Protein AF-A0A2D8LW07-F1 (afdb_monomer)

Sequence (85 aa):
MHESDQPDGETDELETESVEPETDPAARAAEAELDELNDAFDTVDAALKALDSDDLDQAEALVASLGDPSAVTTDDAEPESSSEA

Structure (mmCIF, N/CA/C/O backbone):
data_AF-A0A2D8LW07-F1
#
_entry.id   AF-A0A2D8LW07-F1
#
loop_
_atom_site.group_PDB
_atom_site.id
_atom_site.type_symbol
_atom_site.label_atom_id
_atom_site.label_alt_id
_atom_site.label_comp_id
_atom_site.label_asym_id
_atom_site.label_entity_id
_atom_site.label_seq_id
_atom_site.pdbx_PDB_ins_code
_atom_site.Cartn_x
_atom_site.Cartn_y
_atom_site.Cartn_z
_atom_site.occupancy
_atom_site.B_iso_or_equiv
_atom_site.auth_seq_id
_atom_site.auth_comp_id
_atom_site.auth_asym_id
_atom_site.auth_atom_id
_atom_site.pdbx_PDB_model_num
ATOM 1 N N . MET A 1 1 ? -21.919 16.049 -66.970 1.00 47.38 1 MET A N 1
ATOM 2 C CA . MET A 1 1 ? -20.606 15.753 -67.575 1.00 47.38 1 MET A CA 1
ATOM 3 C C . MET A 1 1 ? -19.585 16.351 -66.599 1.00 47.38 1 MET A C 1
ATOM 5 O O . MET A 1 1 ? -19.466 17.563 -66.599 1.00 47.38 1 MET A O 1
ATOM 9 N N . HIS A 1 2 ? -19.351 15.722 -65.439 1.00 54.88 2 HIS A N 1
ATOM 10 C CA . HIS A 1 2 ? -18.237 14.799 -65.134 1.00 54.88 2 HIS A CA 1
ATOM 11 C C . HIS A 1 2 ? -16.878 15.354 -65.547 1.00 54.88 2 HIS A C 1
ATOM 13 O O . HIS A 1 2 ? -16.586 15.196 -66.721 1.00 54.88 2 HIS A O 1
ATOM 19 N N . GLU A 1 3 ? -16.111 15.905 -64.593 1.00 53.53 3 GLU A N 1
ATOM 20 C CA . GLU A 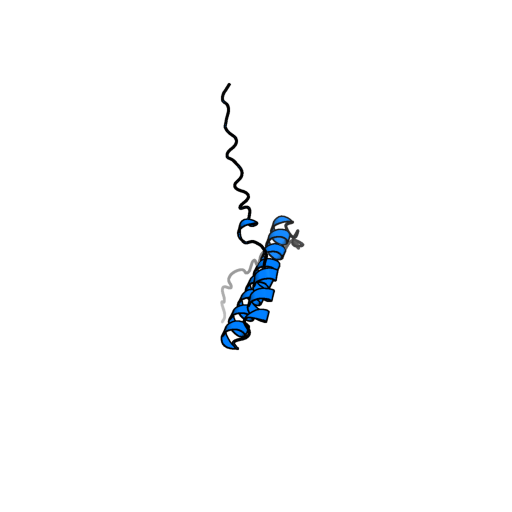1 3 ? -14.647 15.751 -64.456 1.00 53.53 3 GLU A CA 1
ATOM 21 C C . GLU A 1 3 ? -14.301 15.874 -62.958 1.00 53.53 3 GLU A C 1
ATOM 23 O O . GLU A 1 3 ? -14.292 16.961 -62.381 1.00 53.53 3 GLU A O 1
ATOM 28 N N . SER A 1 4 ? -14.151 14.714 -62.316 1.00 62.56 4 SER A N 1
ATOM 29 C CA . SER A 1 4 ? -13.527 14.546 -61.006 1.00 62.56 4 SER A CA 1
ATOM 30 C C . SER A 1 4 ? -12.025 14.453 -61.242 1.00 62.56 4 SER A C 1
ATOM 32 O O . SER A 1 4 ? -11.603 13.528 -61.928 1.00 62.56 4 SER A O 1
ATOM 34 N N . ASP A 1 5 ? -11.235 15.357 -60.672 1.00 60.50 5 ASP A N 1
ATOM 35 C CA . ASP A 1 5 ? -9.793 15.139 -60.546 1.00 60.50 5 ASP A CA 1
ATOM 36 C C . ASP A 1 5 ? -9.556 14.582 -59.139 1.00 60.50 5 ASP A C 1
ATOM 38 O O . ASP A 1 5 ? -9.601 15.290 -58.129 1.00 60.50 5 ASP A O 1
ATOM 42 N N . GLN A 1 6 ? -9.516 13.252 -59.081 1.00 57.75 6 GLN A N 1
ATOM 43 C CA . GLN A 1 6 ? -9.207 12.471 -57.889 1.00 57.75 6 GLN A CA 1
ATOM 44 C C . GLN A 1 6 ? -7.761 12.756 -57.473 1.00 57.75 6 GLN A C 1
ATOM 46 O O . GLN A 1 6 ? -6.892 12.728 -58.339 1.00 57.75 6 GLN A O 1
ATOM 51 N N . PRO A 1 7 ? -7.456 12.960 -56.179 1.00 60.16 7 PRO A N 1
ATOM 52 C CA . PRO A 1 7 ? -6.078 12.820 -55.742 1.00 60.16 7 PRO A CA 1
ATOM 53 C C . PRO A 1 7 ? -5.662 11.363 -55.972 1.00 60.16 7 PRO A C 1
ATOM 55 O O . PRO A 1 7 ? -6.348 10.450 -55.502 1.00 60.16 7 PRO A O 1
ATOM 58 N N . ASP A 1 8 ? -4.575 11.167 -56.723 1.00 55.44 8 ASP A N 1
ATOM 59 C CA . ASP A 1 8 ? -3.845 9.905 -56.835 1.00 55.44 8 ASP A CA 1
ATOM 60 C C . ASP A 1 8 ? -3.562 9.388 -55.423 1.00 55.44 8 ASP A C 1
ATOM 62 O O . ASP A 1 8 ? -2.675 9.855 -54.706 1.00 55.44 8 ASP A O 1
ATOM 66 N N . GLY A 1 9 ? -4.401 8.446 -55.003 1.00 55.72 9 GLY A N 1
ATOM 67 C CA . GLY A 1 9 ? -4.130 7.579 -53.882 1.00 55.72 9 GLY A CA 1
ATOM 68 C C . GLY A 1 9 ? -3.033 6.621 -54.300 1.00 55.72 9 GLY A C 1
ATOM 69 O O . GLY A 1 9 ? -3.319 5.489 -54.671 1.00 55.72 9 GLY A O 1
ATOM 70 N N . GLU A 1 10 ? -1.787 7.069 -54.220 1.00 46.19 10 GLU A N 1
ATOM 71 C CA . GLU A 1 10 ? -0.673 6.159 -54.004 1.00 46.19 10 GLU A CA 1
ATOM 72 C C . GLU A 1 10 ? -0.591 5.966 -52.486 1.00 46.19 10 GLU A C 1
ATOM 74 O O . GLU A 1 10 ? 0.193 6.587 -51.770 1.00 46.19 10 GLU A O 1
ATOM 79 N N . THR A 1 11 ? -1.531 5.177 -51.956 1.00 54.34 11 THR A N 1
ATOM 80 C CA . THR A 1 11 ? -1.295 4.497 -50.688 1.00 54.34 11 THR A CA 1
ATOM 81 C C . THR A 1 11 ? -0.161 3.536 -50.979 1.00 54.34 11 THR A C 1
ATOM 83 O O . THR A 1 11 ? -0.388 2.497 -51.591 1.00 54.34 11 THR A O 1
ATOM 86 N N . ASP A 1 12 ? 1.054 3.952 -50.637 1.00 53.28 12 ASP A N 1
ATOM 87 C CA . ASP A 1 12 ? 2.235 3.106 -50.615 1.00 53.28 12 ASP A CA 1
ATOM 88 C C . ASP A 1 12 ? 1.930 1.938 -49.669 1.00 53.28 12 ASP A C 1
ATOM 90 O O . ASP A 1 12 ? 1.982 2.033 -48.442 1.00 53.28 12 ASP A O 1
ATOM 94 N N . GLU A 1 13 ? 1.447 0.858 -50.276 1.00 61.66 13 GLU A N 1
ATOM 95 C CA . GLU A 1 13 ? 1.255 -0.445 -49.671 1.00 61.66 13 GLU A CA 1
ATOM 96 C C . GLU A 1 13 ? 2.633 -1.081 -49.524 1.00 61.66 13 GLU A C 1
ATOM 98 O O . GLU A 1 13 ? 2.968 -2.010 -50.253 1.00 61.66 13 GLU A O 1
ATOM 103 N N . LEU A 1 14 ? 3.452 -0.576 -48.604 1.00 56.53 14 LEU A N 1
ATOM 104 C CA . LEU A 1 14 ? 4.668 -1.257 -48.193 1.00 56.53 14 LEU A CA 1
ATOM 105 C C . LEU A 1 14 ? 4.690 -1.373 -46.677 1.00 56.53 14 LEU A C 1
ATOM 107 O O . LEU A 1 14 ? 5.125 -0.501 -45.934 1.00 56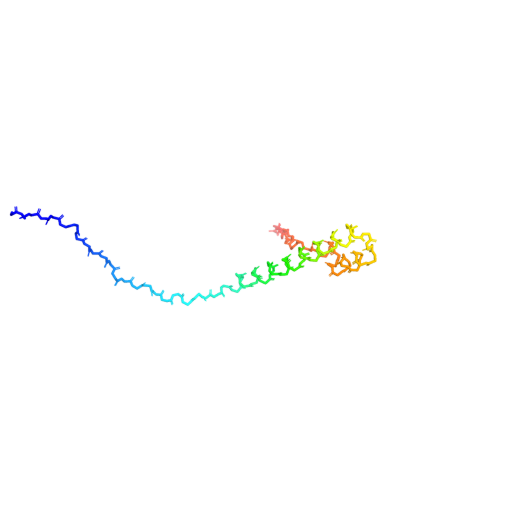.53 14 LEU A O 1
ATOM 111 N N . GLU A 1 15 ? 4.210 -2.549 -46.283 1.00 51.19 15 GLU A N 1
ATOM 112 C CA . GLU A 1 15 ? 4.918 -3.367 -45.317 1.00 51.19 15 GLU A CA 1
ATOM 113 C C . GLU A 1 15 ? 4.929 -2.744 -43.923 1.00 51.19 15 GLU A C 1
ATOM 115 O O . GLU A 1 15 ? 5.926 -2.227 -43.425 1.00 51.19 15 GLU A O 1
ATOM 120 N N . THR A 1 16 ? 3.803 -2.919 -43.221 1.00 47.28 16 THR A N 1
ATOM 121 C CA . THR A 1 16 ? 3.911 -3.252 -41.803 1.00 47.28 16 THR A CA 1
ATOM 122 C C . THR A 1 16 ? 4.737 -4.534 -41.740 1.00 47.28 16 THR A C 1
ATOM 124 O O . THR A 1 16 ? 4.184 -5.639 -41.712 1.00 47.28 16 THR A O 1
ATOM 127 N N . GLU A 1 17 ? 6.067 -4.392 -41.786 1.00 49.25 17 GLU A N 1
ATOM 128 C CA . GLU A 1 17 ? 6.974 -5.328 -41.153 1.00 49.25 17 GLU A CA 1
ATOM 129 C C . GLU A 1 17 ? 6.281 -5.627 -39.837 1.00 49.25 17 GLU A C 1
ATOM 131 O O . GLU A 1 17 ? 5.977 -4.719 -39.054 1.00 49.25 17 GLU A O 1
ATOM 136 N N . SER A 1 18 ? 5.841 -6.875 -39.695 1.00 49.75 18 SER A N 1
ATOM 137 C CA . SER A 1 18 ? 5.391 -7.359 -38.411 1.00 49.75 18 SER A CA 1
ATOM 138 C C . SER A 1 18 ? 6.645 -7.283 -37.567 1.00 49.75 18 SER A C 1
ATOM 140 O O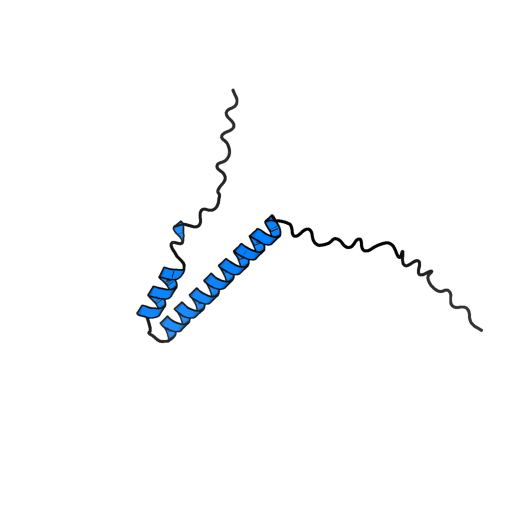 . SER A 1 18 ? 7.410 -8.239 -37.500 1.00 49.75 18 SER A O 1
ATOM 142 N N . VAL A 1 19 ? 6.888 -6.102 -36.998 1.00 56.09 19 VAL A N 1
ATOM 143 C CA . VAL A 1 19 ? 7.651 -5.932 -35.788 1.00 56.09 19 VAL A CA 1
ATOM 144 C C . VAL A 1 19 ? 6.823 -6.742 -34.812 1.00 56.09 19 VAL A C 1
ATOM 146 O O . VAL A 1 19 ? 5.903 -6.242 -34.165 1.00 56.09 19 VAL A O 1
ATOM 149 N N . GLU A 1 20 ? 7.070 -8.055 -34.810 1.00 58.59 20 GLU A N 1
ATOM 150 C CA . GLU A 1 20 ? 6.922 -8.854 -33.616 1.00 58.59 20 GLU A CA 1
ATOM 151 C C . GLU A 1 20 ? 7.518 -7.948 -32.552 1.00 58.59 20 GLU A C 1
ATOM 153 O O . GLU A 1 20 ? 8.671 -7.543 -32.734 1.00 58.59 20 GLU A O 1
ATOM 158 N N . PRO A 1 21 ? 6.732 -7.462 -31.575 1.00 59.66 21 PRO A N 1
ATOM 159 C CA . PRO A 1 21 ? 7.303 -6.612 -30.562 1.00 59.66 21 PRO A CA 1
ATOM 160 C C . PRO A 1 21 ? 8.378 -7.485 -29.938 1.00 59.66 21 PRO A C 1
ATOM 162 O O . PRO A 1 21 ? 8.071 -8.430 -29.209 1.00 59.66 21 PRO A O 1
ATOM 165 N N . GLU A 1 22 ? 9.635 -7.234 -30.307 1.00 60.31 22 GLU A N 1
ATOM 166 C CA . GLU A 1 22 ? 10.781 -7.669 -29.548 1.00 60.31 22 GLU A CA 1
ATOM 167 C C . GLU A 1 22 ? 10.534 -6.970 -28.231 1.00 60.31 22 GLU A C 1
ATOM 169 O O . GLU A 1 22 ? 10.770 -5.773 -28.098 1.00 60.31 22 GLU A O 1
ATOM 174 N N . THR A 1 23 ? 9.822 -7.670 -27.343 1.00 62.97 23 THR A N 1
ATOM 175 C CA . THR A 1 23 ? 9.449 -7.156 -26.038 1.00 62.97 23 THR A CA 1
ATOM 176 C C . THR A 1 23 ? 10.770 -6.854 -25.390 1.00 62.97 23 THR A C 1
ATOM 178 O O . THR A 1 23 ? 11.479 -7.777 -24.980 1.00 62.97 23 THR A O 1
ATOM 181 N N . ASP A 1 24 ? 11.123 -5.575 -25.434 1.00 78.44 24 ASP A N 1
ATOM 182 C CA . ASP A 1 24 ? 12.386 -5.093 -24.949 1.00 78.44 24 ASP A CA 1
ATOM 183 C C . ASP A 1 24 ? 12.488 -5.601 -23.507 1.00 78.44 24 ASP A C 1
ATOM 185 O O . ASP A 1 24 ? 11.541 -5.441 -22.726 1.00 78.44 24 ASP A O 1
ATOM 189 N N . PRO A 1 25 ? 13.547 -6.344 -23.160 1.00 74.00 25 PRO A N 1
ATOM 190 C CA . PRO A 1 25 ? 13.627 -6.966 -21.850 1.00 74.00 25 PRO A CA 1
ATOM 191 C C . PRO A 1 25 ? 13.587 -5.918 -20.731 1.00 74.00 25 PRO A C 1
ATOM 193 O O . PRO A 1 25 ? 13.119 -6.244 -19.642 1.00 74.00 25 PRO A O 1
ATOM 196 N N . ALA A 1 26 ? 14.001 -4.670 -20.996 1.00 77.88 26 ALA A N 1
ATOM 197 C CA . ALA A 1 26 ? 13.836 -3.568 -20.056 1.00 77.88 26 ALA A CA 1
ATOM 198 C C . ALA A 1 26 ? 12.385 -3.068 -20.010 1.00 77.88 26 ALA A C 1
ATOM 200 O O . ALA A 1 26 ? 11.892 -2.787 -18.923 1.00 77.88 26 ALA A O 1
ATOM 201 N N . ALA A 1 27 ? 11.662 -3.036 -21.135 1.00 79.88 27 ALA A N 1
ATOM 202 C CA . ALA A 1 27 ? 10.220 -2.773 -21.125 1.00 79.88 27 ALA A CA 1
ATOM 203 C C . ALA A 1 27 ? 9.447 -3.826 -20.311 1.00 79.88 27 AL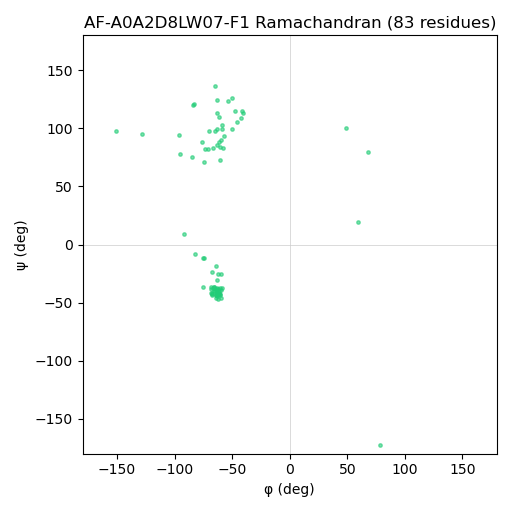A A C 1
ATOM 205 O O . ALA A 1 27 ? 8.630 -3.455 -19.476 1.00 79.88 27 ALA A O 1
ATOM 206 N N . ARG A 1 28 ? 9.758 -5.123 -20.459 1.00 78.44 28 ARG A N 1
ATOM 207 C CA . ARG A 1 28 ? 9.136 -6.176 -19.631 1.00 78.44 28 ARG A CA 1
ATOM 208 C C . ARG A 1 28 ? 9.510 -6.097 -18.156 1.00 78.44 28 ARG A C 1
ATOM 210 O O . ARG A 1 28 ? 8.683 -6.428 -17.313 1.00 78.44 28 ARG A O 1
ATOM 217 N N . ALA A 1 29 ? 10.749 -5.719 -17.846 1.00 82.19 29 ALA A N 1
ATOM 218 C CA . ALA A 1 29 ? 11.162 -5.495 -16.465 1.00 82.19 29 ALA A CA 1
ATOM 219 C C . ALA A 1 29 ? 10.374 -4.326 -15.856 1.00 82.19 29 ALA A C 1
ATOM 221 O O . ALA A 1 29 ? 9.796 -4.485 -14.787 1.00 82.19 29 ALA A O 1
ATOM 222 N N . ALA A 1 30 ? 10.249 -3.217 -16.589 1.00 85.56 30 ALA A N 1
ATOM 223 C CA . ALA A 1 30 ? 9.467 -2.064 -16.160 1.00 85.56 30 ALA A CA 1
ATOM 224 C C . ALA A 1 30 ? 7.976 -2.397 -15.977 1.00 85.56 30 ALA A C 1
ATOM 226 O O . ALA A 1 30 ? 7.360 -1.919 -15.033 1.00 85.56 30 ALA A O 1
ATOM 227 N N . GLU A 1 31 ? 7.384 -3.229 -16.841 1.00 88.56 31 GLU A N 1
ATOM 228 C CA . GLU A 1 31 ? 6.003 -3.703 -16.662 1.00 88.56 31 GLU A CA 1
ATOM 229 C C . GLU A 1 31 ? 5.840 -4.518 -15.371 1.00 88.56 31 GLU A C 1
ATOM 231 O O . GLU A 1 31 ? 4.902 -4.277 -14.618 1.00 88.56 31 GLU A O 1
ATOM 236 N N . ALA A 1 32 ? 6.779 -5.420 -15.069 1.00 86.44 32 ALA A N 1
ATOM 237 C CA . ALA A 1 32 ? 6.748 -6.200 -13.832 1.00 86.44 32 ALA A CA 1
ATOM 238 C C . ALA A 1 32 ? 6.914 -5.323 -12.576 1.00 86.44 32 ALA A C 1
ATOM 240 O O . ALA A 1 32 ? 6.238 -5.555 -11.576 1.00 86.44 32 ALA A O 1
ATOM 241 N N . GLU A 1 33 ? 7.770 -4.298 -12.633 1.00 88.56 33 GLU A N 1
ATOM 242 C CA . GLU A 1 33 ? 7.919 -3.322 -11.545 1.00 88.56 33 GLU A CA 1
ATOM 243 C C . GLU A 1 33 ? 6.651 -2.475 -11.352 1.00 88.56 33 GLU A C 1
ATOM 245 O O . GLU A 1 33 ? 6.279 -2.154 -10.223 1.00 88.56 33 GLU A O 1
ATOM 250 N N . LEU A 1 34 ? 5.958 -2.119 -12.439 1.00 91.94 34 LEU A N 1
ATOM 251 C CA . LEU A 1 34 ? 4.684 -1.401 -12.368 1.00 91.94 34 LEU A CA 1
ATOM 252 C C . LEU A 1 34 ? 3.561 -2.266 -11.787 1.00 91.94 34 LEU A C 1
ATOM 254 O O . LEU A 1 34 ? 2.749 -1.745 -11.022 1.00 91.94 34 LEU A O 1
ATOM 258 N N . ASP A 1 35 ? 3.524 -3.557 -12.119 1.00 92.25 35 ASP A N 1
ATOM 259 C CA . ASP A 1 35 ? 2.584 -4.509 -11.522 1.00 92.25 35 ASP A CA 1
ATOM 260 C C . ASP A 1 35 ? 2.826 -4.639 -10.009 1.00 92.25 35 ASP A C 1
ATOM 262 O O . ASP A 1 35 ? 1.888 -4.507 -9.221 1.00 92.25 35 ASP A O 1
ATOM 266 N N . GLU A 1 36 ? 4.087 -4.793 -9.588 1.00 89.94 36 GLU A N 1
ATOM 267 C CA . GLU A 1 36 ? 4.461 -4.846 -8.167 1.00 89.94 36 GLU A CA 1
ATOM 268 C C . GLU A 1 36 ? 4.096 -3.547 -7.429 1.00 89.94 36 GLU A C 1
ATOM 270 O O . GLU A 1 36 ? 3.551 -3.574 -6.321 1.00 89.94 36 GLU A O 1
ATOM 275 N N . LEU A 1 37 ? 4.325 -2.392 -8.060 1.00 92.12 37 LEU A N 1
ATOM 276 C CA . LEU A 1 37 ? 3.920 -1.100 -7.511 1.00 92.12 37 LEU A CA 1
ATOM 277 C C . LEU A 1 37 ? 2.393 -0.990 -7.381 1.00 92.12 37 LEU A C 1
ATOM 279 O O . LEU A 1 37 ? 1.897 -0.409 -6.412 1.00 92.12 37 LEU A O 1
ATOM 283 N N . ASN A 1 38 ? 1.640 -1.533 -8.336 1.00 93.88 38 ASN A N 1
ATOM 284 C CA . ASN A 1 38 ? 0.185 -1.523 -8.278 1.00 93.88 38 ASN A CA 1
ATOM 285 C C . ASN A 1 38 ? -0.341 -2.404 -7.131 1.00 93.88 38 ASN A C 1
ATOM 287 O O . ASN A 1 38 ? -1.185 -1.944 -6.360 1.00 93.88 38 ASN A O 1
ATOM 291 N N . ASP A 1 39 ? 0.220 -3.602 -6.942 1.00 93.81 39 ASP A N 1
ATOM 292 C CA . ASP A 1 39 ? -0.096 -4.46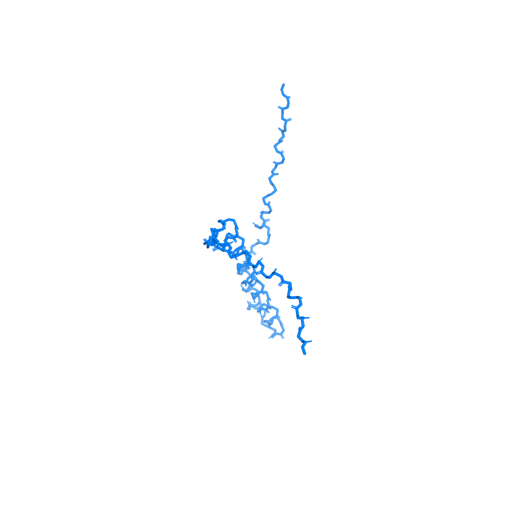8 -5.794 1.00 93.81 39 ASP A CA 1
ATOM 293 C C . ASP A 1 39 ? 0.206 -3.776 -4.447 1.00 93.81 39 ASP A C 1
ATOM 295 O O . ASP A 1 39 ? -0.556 -3.890 -3.473 1.00 93.81 39 ASP A O 1
ATOM 299 N N . ALA A 1 40 ? 1.295 -3.002 -4.384 1.00 93.62 40 ALA A N 1
ATOM 300 C CA . ALA A 1 40 ? 1.621 -2.202 -3.209 1.00 93.62 40 ALA A CA 1
ATOM 301 C C . ALA A 1 40 ? 0.560 -1.116 -2.941 1.00 93.62 40 ALA A C 1
ATOM 303 O O . ALA A 1 40 ? 0.127 -0.939 -1.798 1.00 93.62 40 ALA A O 1
ATOM 304 N N . PHE A 1 41 ? 0.086 -0.416 -3.976 1.00 94.81 41 PHE A N 1
ATOM 305 C CA . PHE A 1 41 ? -0.989 0.572 -3.829 1.00 94.81 41 PHE A CA 1
ATOM 306 C C . PHE A 1 41 ? -2.310 -0.051 -3.367 1.00 94.81 41 PHE A C 1
ATOM 308 O O . PHE A 1 41 ? -2.948 0.501 -2.465 1.00 94.81 41 PHE A O 1
ATOM 315 N N . ASP A 1 42 ? -2.693 -1.205 -3.914 1.00 96.44 42 ASP A N 1
ATOM 316 C CA . ASP A 1 42 ? -3.892 -1.933 -3.479 1.00 96.44 42 ASP A CA 1
ATOM 317 C C . ASP A 1 42 ? -3.799 -2.341 -1.996 1.00 96.44 42 ASP A C 1
ATOM 319 O O . ASP A 1 42 ? -4.771 -2.242 -1.238 1.00 96.44 42 ASP A O 1
ATOM 323 N N . THR A 1 43 ? -2.604 -2.721 -1.538 1.00 96.12 43 THR A N 1
ATOM 324 C CA . THR A 1 43 ? -2.348 -3.033 -0.124 1.00 96.12 43 THR A CA 1
ATOM 325 C C . THR A 1 43 ? -2.496 -1.799 0.775 1.00 96.12 43 THR A C 1
ATOM 327 O O . THR A 1 43 ? -3.074 -1.891 1.863 1.00 96.12 43 THR A O 1
ATOM 330 N N . VAL A 1 44 ? -2.029 -0.629 0.323 1.00 95.94 44 VAL A N 1
ATOM 331 C CA . VAL A 1 44 ? -2.205 0.643 1.046 1.00 95.94 44 VAL A CA 1
ATOM 332 C C . VAL A 1 44 ? -3.683 1.029 1.141 1.00 95.94 44 VAL A C 1
ATOM 334 O O . VAL A 1 44 ? -4.131 1.416 2.222 1.00 95.94 44 VAL A O 1
ATOM 337 N N . ASP A 1 45 ? -4.459 0.893 0.062 1.00 97.56 45 ASP A N 1
ATOM 338 C CA . ASP A 1 45 ? -5.907 1.159 0.085 1.00 97.56 45 ASP A CA 1
ATOM 339 C C . ASP A 1 45 ? -6.623 0.257 1.100 1.00 97.56 45 ASP A C 1
ATOM 341 O O . ASP A 1 45 ? -7.380 0.735 1.954 1.00 97.56 45 ASP A O 1
ATOM 345 N N . ALA A 1 46 ? -6.303 -1.040 1.094 1.00 97.50 46 ALA A N 1
ATOM 346 C CA . ALA A 1 46 ? -6.848 -1.992 2.053 1.00 97.50 46 ALA A CA 1
ATOM 347 C C . ALA A 1 46 ? -6.498 -1.625 3.507 1.00 97.50 46 ALA A C 1
ATOM 349 O O . ALA A 1 46 ? -7.356 -1.735 4.389 1.00 97.50 46 ALA A O 1
ATOM 350 N N . ALA A 1 47 ? -5.276 -1.150 3.763 1.00 97.00 47 ALA A N 1
ATOM 351 C CA . ALA A 1 47 ? -4.850 -0.714 5.092 1.00 97.00 47 ALA A CA 1
ATOM 352 C C . ALA A 1 47 ? -5.597 0.550 5.550 1.00 97.00 47 ALA A C 1
ATOM 354 O O . ALA A 1 47 ? -6.062 0.617 6.690 1.00 97.00 47 ALA A O 1
ATOM 355 N N . LEU A 1 48 ? -5.780 1.530 4.659 1.00 96.94 48 LEU A N 1
ATOM 356 C CA . LEU A 1 48 ? -6.561 2.739 4.947 1.00 96.94 48 LEU A CA 1
ATOM 357 C C . LEU A 1 48 ? -8.031 2.408 5.224 1.00 96.94 48 LEU A C 1
ATOM 359 O O . LEU A 1 48 ? -8.636 2.981 6.130 1.00 96.94 48 LEU A O 1
ATOM 363 N N . LYS A 1 49 ? -8.598 1.447 4.494 1.00 97.56 49 LYS A N 1
ATOM 364 C CA . LYS A 1 49 ? -9.966 0.970 4.712 1.00 97.56 49 LYS A CA 1
ATOM 365 C C . LYS A 1 49 ? -10.127 0.206 6.028 1.00 97.56 49 LYS A C 1
ATOM 367 O O . LYS A 1 49 ? -11.165 0.333 6.680 1.00 97.56 49 LYS A O 1
ATOM 372 N N . ALA A 1 50 ? -9.120 -0.572 6.426 1.00 97.56 50 ALA A N 1
ATOM 373 C CA . ALA A 1 50 ? -9.087 -1.216 7.737 1.00 97.56 50 ALA A CA 1
ATOM 374 C C . ALA A 1 50 ? -9.042 -0.168 8.860 1.00 97.56 50 ALA A C 1
ATOM 376 O O . ALA A 1 50 ? -9.805 -0.274 9.817 1.00 97.56 50 ALA A O 1
ATOM 377 N N . LEU A 1 51 ? -8.256 0.903 8.689 1.00 96.38 51 LEU A N 1
ATOM 378 C CA . LEU A 1 51 ? -8.213 2.024 9.632 1.00 96.38 51 LEU A CA 1
ATOM 379 C C . LEU A 1 51 ? -9.557 2.767 9.732 1.00 96.38 51 LEU A C 1
ATOM 381 O O . LEU A 1 51 ? -9.985 3.092 10.836 1.00 96.38 51 LEU A O 1
ATOM 385 N N . ASP A 1 52 ? -10.245 2.990 8.607 1.00 97.25 52 ASP A N 1
ATOM 386 C CA . ASP A 1 52 ? -11.609 3.556 8.584 1.00 97.25 52 ASP A CA 1
ATOM 387 C C . ASP A 1 52 ? -12.630 2.650 9.299 1.00 97.25 52 ASP A C 1
ATOM 389 O O . ASP A 1 52 ? -13.635 3.121 9.826 1.00 97.25 52 ASP A O 1
ATOM 393 N N . SER A 1 53 ? -12.339 1.347 9.365 1.00 96.44 53 SER A N 1
ATOM 394 C CA . SER A 1 53 ? -13.142 0.339 10.067 1.00 96.44 53 SER A CA 1
ATOM 395 C C . SER A 1 53 ? -12.704 0.104 11.523 1.00 96.44 53 SER A C 1
ATOM 397 O O . SER A 1 53 ? -13.189 -0.845 12.139 1.00 96.44 53 SER A O 1
ATOM 399 N N . ASP A 1 54 ? -11.800 0.932 12.065 1.00 96.44 54 ASP A N 1
ATOM 400 C CA . ASP A 1 54 ? -11.174 0.781 13.392 1.00 96.44 54 ASP A CA 1
ATOM 401 C C . ASP A 1 54 ? -10.391 -0.546 13.592 1.00 96.44 54 ASP A C 1
ATOM 403 O O . ASP A 1 54 ? -10.091 -0.933 14.725 1.00 96.44 54 ASP A O 1
ATOM 407 N N . ASP A 1 55 ? -10.006 -1.244 12.516 1.00 97.69 55 ASP A N 1
ATOM 408 C CA . ASP A 1 55 ? -9.260 -2.513 12.571 1.00 97.69 55 ASP A CA 1
ATOM 409 C C . ASP A 1 55 ? -7.743 -2.276 12.429 1.00 97.69 55 ASP A C 1
ATOM 411 O O . ASP A 1 55 ? -7.137 -2.420 11.361 1.00 97.69 55 ASP A O 1
ATOM 415 N N . LEU A 1 56 ? -7.125 -1.833 13.531 1.00 96.81 56 LEU A N 1
ATOM 416 C CA . LEU A 1 56 ? -5.704 -1.465 13.568 1.00 96.81 56 LEU A CA 1
ATOM 417 C C . LEU A 1 56 ? -4.777 -2.675 13.365 1.00 96.81 56 LEU A C 1
ATOM 419 O O . LEU A 1 56 ? -3.754 -2.546 12.696 1.00 96.81 56 LEU A O 1
ATOM 423 N N . ASP A 1 57 ? -5.137 -3.839 13.916 1.00 96.88 57 ASP A N 1
ATOM 424 C CA . ASP A 1 57 ? -4.347 -5.069 13.791 1.00 96.88 57 ASP A CA 1
ATOM 425 C C . ASP A 1 57 ? -4.218 -5.488 12.315 1.00 96.88 57 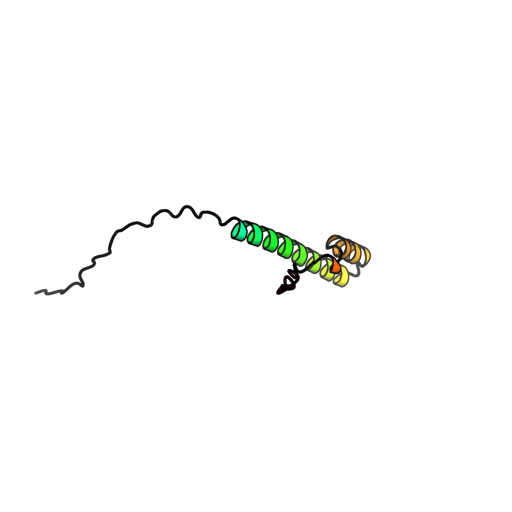ASP A C 1
ATOM 427 O O . ASP A 1 57 ? -3.127 -5.831 11.848 1.00 96.88 57 ASP A O 1
ATOM 431 N N . GLN A 1 58 ? -5.312 -5.407 11.547 1.00 96.06 58 GLN A N 1
ATOM 432 C CA . GLN A 1 58 ? -5.286 -5.685 10.113 1.00 96.06 58 GLN A CA 1
ATOM 433 C C . GLN A 1 58 ? -4.504 -4.623 9.332 1.00 96.06 58 GLN A C 1
ATOM 435 O O . GLN A 1 58 ? -3.733 -4.975 8.436 1.00 96.06 58 GLN A O 1
ATOM 440 N N . ALA A 1 59 ? -4.670 -3.341 9.664 1.00 96.50 59 ALA A N 1
ATOM 441 C CA . ALA A 1 59 ? -3.913 -2.270 9.021 1.00 96.50 59 ALA A CA 1
ATOM 442 C C . ALA A 1 59 ? -2.395 -2.432 9.240 1.00 96.50 59 ALA A C 1
ATOM 444 O O . ALA A 1 59 ? -1.624 -2.298 8.289 1.00 96.50 59 ALA A O 1
ATOM 445 N N . GLU A 1 60 ? -1.960 -2.785 10.455 1.00 94.56 60 GLU A N 1
ATOM 446 C CA . GLU A 1 60 ? -0.547 -3.027 10.777 1.00 94.56 60 GLU A CA 1
ATOM 447 C C . GLU A 1 60 ? 0.018 -4.218 9.992 1.00 94.56 60 GLU A C 1
ATOM 449 O O . GLU A 1 60 ? 1.101 -4.119 9.412 1.00 94.56 60 GLU A O 1
ATOM 454 N N . ALA A 1 61 ? -0.732 -5.321 9.905 1.00 95.31 61 ALA A N 1
ATOM 455 C CA . ALA A 1 61 ? -0.316 -6.495 9.143 1.00 95.31 61 ALA A CA 1
ATOM 456 C C . ALA A 1 61 ? -0.130 -6.191 7.643 1.00 95.31 61 ALA A C 1
ATOM 458 O O . ALA A 1 61 ? 0.833 -6.661 7.034 1.00 95.31 61 ALA A O 1
ATOM 459 N N . LEU A 1 62 ? -1.023 -5.387 7.054 1.00 94.81 62 LEU A N 1
ATOM 460 C CA . LEU A 1 62 ? -0.933 -4.971 5.649 1.00 94.81 62 LEU A CA 1
ATOM 461 C C . LEU A 1 62 ? 0.268 -4.051 5.408 1.00 94.81 62 LEU A C 1
ATOM 463 O O . LEU A 1 62 ? 1.003 -4.243 4.443 1.00 94.81 62 LEU A O 1
ATOM 467 N N . VAL A 1 63 ? 0.523 -3.108 6.318 1.00 92.38 63 VAL A N 1
ATOM 468 C CA . VAL A 1 63 ? 1.701 -2.233 6.237 1.00 92.38 63 VAL A CA 1
ATOM 469 C C . VAL A 1 63 ? 2.999 -3.028 6.382 1.00 92.38 63 VAL A C 1
ATOM 471 O O . VAL A 1 63 ? 3.945 -2.789 5.639 1.00 92.38 63 VAL A O 1
ATOM 474 N N . ALA A 1 64 ? 3.044 -4.018 7.274 1.00 92.12 64 ALA A N 1
ATOM 475 C CA . ALA A 1 64 ? 4.205 -4.895 7.410 1.00 92.12 64 ALA A CA 1
ATOM 476 C C . ALA A 1 64 ? 4.470 -5.731 6.142 1.00 92.12 64 ALA A C 1
ATOM 478 O O . ALA A 1 64 ? 5.624 -6.038 5.843 1.00 92.12 64 ALA A O 1
ATOM 479 N N . SER A 1 65 ? 3.421 -6.073 5.382 1.00 90.94 65 SER A N 1
ATOM 480 C CA . SER A 1 65 ? 3.539 -6.800 4.110 1.00 90.94 65 SER A CA 1
ATOM 481 C C . SER A 1 65 ? 4.210 -5.986 3.000 1.00 90.94 65 SER A C 1
ATOM 483 O O . SER A 1 65 ? 4.764 -6.587 2.084 1.00 90.94 65 SER A O 1
ATOM 485 N N . LEU A 1 66 ? 4.176 -4.651 3.075 1.00 89.56 66 LEU A N 1
ATOM 486 C CA . LEU A 1 66 ? 4.823 -3.753 2.107 1.00 89.56 66 LEU A CA 1
ATOM 487 C C . LEU A 1 66 ? 6.350 -3.680 2.284 1.00 89.56 66 LEU A C 1
ATOM 489 O O . LEU A 1 66 ? 7.047 -3.162 1.416 1.00 89.56 66 LEU A O 1
ATOM 493 N N . GLY A 1 67 ? 6.881 -4.214 3.388 1.00 83.31 67 GLY A N 1
ATOM 494 C CA . GLY A 1 67 ? 8.315 -4.230 3.662 1.00 83.31 67 GLY A CA 1
ATOM 495 C C . GLY A 1 67 ? 8.869 -2.895 4.167 1.00 83.31 67 GLY A C 1
ATOM 496 O O . GLY A 1 67 ? 8.138 -1.966 4.509 1.00 83.31 67 GLY A O 1
ATOM 497 N N . ASP A 1 68 ? 10.198 -2.826 4.283 1.00 78.25 68 ASP A N 1
ATOM 498 C CA . ASP A 1 68 ? 10.881 -1.632 4.779 1.00 78.25 68 ASP A CA 1
ATOM 499 C C . ASP A 1 68 ? 11.068 -0.624 3.633 1.00 78.25 68 ASP A C 1
ATOM 501 O O . ASP A 1 68 ? 11.749 -0.940 2.653 1.00 78.25 68 ASP A O 1
ATOM 505 N N . PRO A 1 69 ? 10.530 0.603 3.732 1.00 68.25 69 PRO A N 1
ATOM 506 C CA . PRO A 1 69 ? 10.685 1.607 2.681 1.00 68.25 69 PRO A CA 1
ATOM 507 C C . PRO A 1 69 ? 12.148 2.031 2.488 1.00 68.25 69 PRO A C 1
ATOM 509 O O . PRO A 1 69 ? 12.497 2.568 1.440 1.00 68.25 69 PRO A O 1
ATOM 512 N N . SER A 1 70 ? 13.023 1.770 3.467 1.00 58.91 70 SER A N 1
ATOM 513 C CA . SER A 1 70 ? 14.463 2.039 3.359 1.00 58.91 70 SER A CA 1
ATOM 514 C C . SER A 1 70 ? 15.191 1.031 2.462 1.00 58.91 70 SER A C 1
ATOM 516 O O . SER A 1 70 ? 16.356 1.248 2.138 1.00 58.91 70 SER A O 1
ATOM 518 N N . ALA A 1 71 ? 14.537 -0.073 2.078 1.00 62.69 71 ALA A N 1
ATOM 519 C CA . ALA A 1 71 ? 15.081 -1.068 1.155 1.00 62.69 71 ALA A CA 1
ATOM 520 C C . ALA A 1 71 ? 14.924 -0.672 -0.324 1.00 62.69 71 ALA A C 1
ATOM 522 O O . ALA A 1 71 ? 15.525 -1.323 -1.177 1.00 62.69 71 ALA A O 1
ATOM 523 N N . VAL A 1 72 ? 14.186 0.407 -0.632 1.00 56.31 72 VAL A N 1
ATOM 524 C CA . VAL A 1 72 ? 14.272 1.095 -1.929 1.00 56.31 72 VAL A CA 1
ATOM 525 C C . VAL A 1 72 ? 15.658 1.736 -2.014 1.00 56.31 72 VAL A C 1
ATOM 527 O O . VAL A 1 72 ? 15.896 2.899 -1.691 1.00 56.31 72 VAL A O 1
ATOM 530 N N . THR A 1 73 ? 16.630 0.924 -2.410 1.00 54.22 73 THR A N 1
ATOM 531 C CA . THR A 1 73 ? 17.881 1.418 -2.950 1.00 54.22 73 THR A CA 1
ATOM 532 C C . THR A 1 73 ? 17.515 1.982 -4.309 1.00 54.22 73 THR A C 1
ATOM 534 O O . THR A 1 73 ? 17.392 1.243 -5.283 1.00 54.22 73 THR A O 1
ATOM 537 N N . THR A 1 74 ? 17.314 3.297 -4.391 1.00 56.19 74 THR A N 1
ATOM 538 C CA . THR A 1 74 ? 17.691 3.976 -5.626 1.00 56.19 74 THR A CA 1
ATOM 539 C C . THR A 1 74 ? 19.094 3.471 -5.921 1.00 56.19 74 THR A C 1
ATOM 541 O O . THR A 1 74 ? 19.981 3.655 -5.083 1.00 56.19 74 THR A O 1
ATOM 544 N N . ASP A 1 75 ? 19.258 2.738 -7.016 1.00 49.69 75 ASP A N 1
ATOM 545 C CA . ASP A 1 75 ? 20.550 2.436 -7.618 1.00 49.69 75 ASP A CA 1
ATOM 546 C C . ASP A 1 75 ? 21.166 3.794 -7.996 1.00 49.69 75 ASP A C 1
ATOM 548 O O . ASP A 1 75 ? 21.115 4.260 -9.129 1.00 49.69 75 ASP A O 1
ATOM 552 N N . ASP A 1 76 ? 21.607 4.533 -6.977 1.00 51.59 76 ASP A N 1
ATOM 553 C CA . ASP A 1 76 ? 22.433 5.717 -7.088 1.00 51.59 76 ASP A CA 1
ATOM 554 C C . ASP A 1 76 ?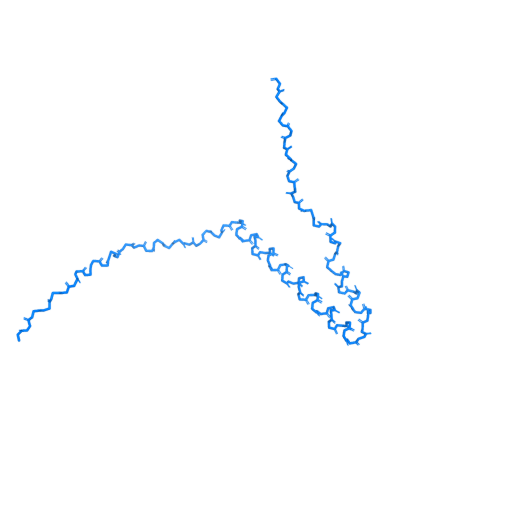 23.789 5.140 -7.447 1.00 51.59 76 ASP A C 1
ATOM 556 O O . ASP A 1 76 ? 24.606 4.819 -6.584 1.00 51.59 76 ASP A O 1
ATOM 560 N N . ALA A 1 77 ? 23.939 4.853 -8.740 1.00 54.97 77 ALA A N 1
ATOM 561 C CA . ALA A 1 77 ? 25.208 4.537 -9.346 1.00 54.97 77 ALA A CA 1
ATOM 562 C C . ALA A 1 77 ? 26.204 5.579 -8.835 1.00 54.97 77 ALA A C 1
ATOM 564 O O . ALA A 1 77 ? 26.138 6.751 -9.220 1.00 54.97 77 ALA A O 1
ATOM 565 N N . GLU A 1 78 ? 27.080 5.158 -7.918 1.00 56.31 78 GLU A N 1
ATOM 566 C CA . GLU A 1 78 ? 28.143 6.008 -7.409 1.00 56.31 78 GLU A CA 1
ATOM 567 C C . GLU A 1 78 ? 28.851 6.607 -8.633 1.00 56.31 78 GLU A C 1
ATOM 569 O O . GLU A 1 78 ? 29.230 5.856 -9.540 1.00 56.31 78 GLU A O 1
ATOM 574 N N . PRO A 1 79 ? 29.005 7.940 -8.740 1.00 59.81 79 PRO A N 1
ATOM 575 C CA . PRO A 1 79 ? 29.762 8.505 -9.839 1.00 59.81 79 PRO A CA 1
ATOM 576 C C . PRO A 1 79 ? 31.183 7.963 -9.707 1.00 59.81 79 PRO A C 1
ATOM 578 O O . PRO A 1 79 ? 31.886 8.318 -8.757 1.00 59.81 79 PRO A O 1
ATOM 581 N N . GLU A 1 80 ? 31.577 7.077 -10.631 1.00 51.69 80 GLU A N 1
ATOM 582 C CA . GLU A 1 80 ? 32.938 6.554 -10.755 1.00 51.69 80 GLU A CA 1
ATOM 583 C C . GLU A 1 80 ? 33.886 7.737 -10.559 1.00 51.69 80 GLU A C 1
ATOM 585 O O . GLU A 1 80 ? 33.928 8.670 -11.370 1.00 51.69 80 GLU A O 1
ATOM 590 N N . SER A 1 81 ? 34.584 7.758 -9.422 1.00 49.00 81 SER A N 1
ATOM 591 C CA . SER A 1 81 ? 35.559 8.798 -9.136 1.00 49.00 81 SER A CA 1
ATOM 592 C C . SER A 1 81 ? 36.638 8.666 -10.197 1.00 49.00 81 SER A C 1
ATOM 594 O O . SER A 1 81 ? 37.489 7.784 -10.114 1.00 49.00 81 SER A O 1
ATOM 596 N N . SER A 1 82 ? 36.558 9.518 -11.220 1.00 54.84 82 SER A N 1
ATOM 597 C CA . SER A 1 82 ? 37.517 9.609 -12.313 1.00 54.84 82 SER A CA 1
ATOM 598 C C . SER A 1 82 ? 38.876 9.980 -11.721 1.00 54.84 82 SER A C 1
ATOM 600 O O . SER A 1 82 ? 39.210 11.152 -11.554 1.00 54.84 82 SER A O 1
ATOM 602 N N . SER A 1 83 ? 39.640 8.960 -11.331 1.00 60.56 83 SER A N 1
ATOM 603 C CA . SER A 1 83 ? 41.016 9.077 -10.873 1.00 60.56 83 SER A CA 1
ATOM 604 C C . SER A 1 83 ? 41.879 9.301 -12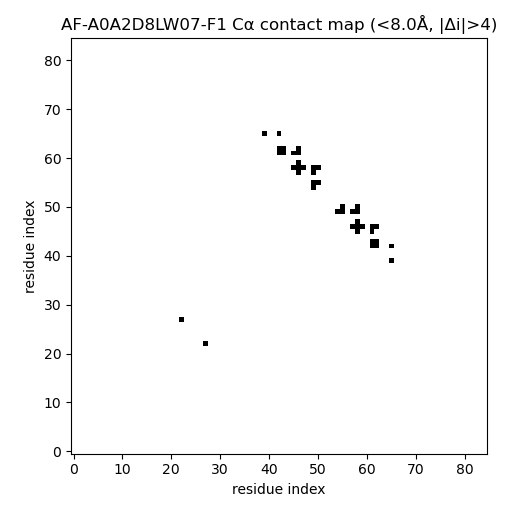.113 1.00 60.56 83 SER A C 1
ATOM 606 O O . SER A 1 83 ? 42.315 8.364 -12.776 1.00 60.56 83 SER A O 1
ATOM 608 N N . GLU A 1 84 ? 42.025 10.572 -12.484 1.00 66.19 84 GLU A N 1
ATOM 609 C CA . GLU A 1 84 ? 43.016 11.040 -13.450 1.00 66.19 84 GLU A CA 1
ATOM 610 C C . GLU A 1 84 ? 44.410 10.750 -12.868 1.00 66.19 84 GLU A C 1
ATOM 612 O O . GLU A 1 84 ? 44.772 11.286 -11.818 1.00 66.19 84 GLU A O 1
ATOM 617 N N . ALA A 1 85 ? 45.143 9.836 -13.508 1.00 62.16 85 ALA A N 1
ATOM 618 C CA . ALA A 1 85 ? 46.521 9.474 -13.179 1.00 62.16 85 ALA A CA 1
ATOM 619 C C . ALA A 1 85 ? 47.512 10.165 -14.121 1.00 62.16 85 ALA A C 1
ATOM 621 O O . ALA A 1 85 ? 47.200 10.264 -15.331 1.00 62.16 85 ALA A O 1
#

Secondary structure (DSSP, 8-state):
------------------------HHHHHHHHHHHHHHHHHHHHHHHHHHHHTT-HHHHHHHHHHT--GGG--------------

Foldseek 3Di:
DDDDPDPPPPPVPDDPPPVPPPCPVVVVVVVVVVVVVVVLVVLQVVLVVCVVVVNNVSNVVSVVVSPDPVVPPPPPVDPPPPPDD

Mean predicted aligned error: 16.6 Å

Solvent-accessible surface area (backbone atoms only — not comparable to full-atom values): 5550 Å² total; per-residue (Å²): 135,88,85,82,86,71,80,84,79,76,72,79,86,71,74,82,68,79,70,65,74,74,70,46,68,65,58,54,49,51,51,53,53,50,52,53,50,47,56,50,51,55,40,50,52,52,21,54,53,25,49,77,67,72,34,56,71,60,19,51,55,40,53,59,71,71,54,64,79,83,72,66,66,71,84,71,73,71,75,77,78,81,76,85,127

pLDDT: mean 74.88, std 18.6, range [46.19, 97.69]

Radius of gyration: 27.47 Å; Cα contacts (8 Å, |Δi|>4): 21; chains: 1;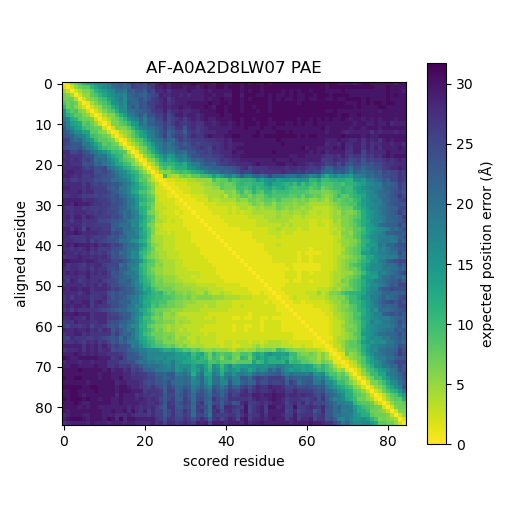 bounding box: 67×25×81 Å